Protein AF-A0A4R3KBL8-F1 (afdb_monomer)

Solvent-accessible surface area (backbone atoms only — not comparable to full-atom values): 6371 Å² total; per-residue (Å²): 133,70,69,76,44,81,47,78,44,68,47,99,86,65,54,73,38,58,30,44,32,37,66,40,81,68,87,28,30,37,36,28,33,19,24,37,72,18,63,61,54,80,54,88,92,61,26,51,53,80,49,73,49,77,42,79,76,41,75,60,57,72,47,78,46,76,35,77,45,101,82,67,72,59,51,70,49,79,50,67,70,53,71,50,49,52,52,46,47,53,53,36,52,51,51,38,49,50,44,42,58,71,49,29,60,69,82,76,130

Secondary structure (DSSP, 8-st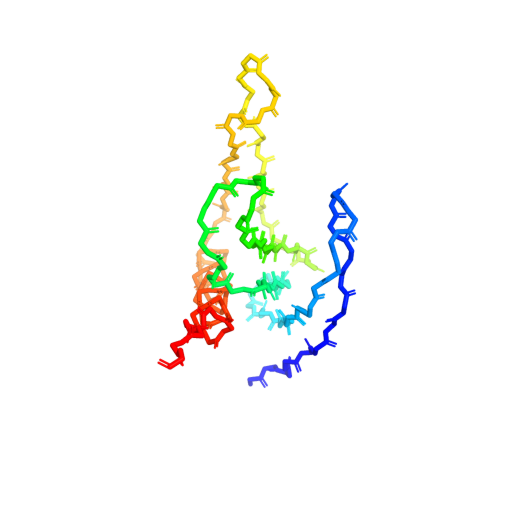ate):
-PPPEEEEEE-TTS-EEEEEEEEEESSSEEEEEEEE----SSSTTTS--EEEEEEEEES--EEEEE---TTS-S-EEEEE-SHHHHHHHHHHHHHHHHHHHHHT-----

Organism: NCBI:txid1796634

pLDDT: mean 93.11, std 10.57, range [43.53, 98.56]

Nearest PDB structures (foldseek):
  5vly-assembly1_C  TM=3.208E-01  e=4.353E+00  Qubevirus durum

Sequence (109 aa):
MHAINENRRTLYDGTSITTYSREIESANVLEAEAGTTGYMGGDTGHGGRTFFRVTDLGGTDIRVNPIQDRYGNGGFEVTLGGDCELETMIMALKFIVQVLEEESKEVYD

Foldseek 3Di:
DFDKDWDWDQDPVRDIWIKIWDWFDDQWIKIKIWTKQAFQDDDPVGGIDIDIDIDTPDDWPKDKAQDQDPVGHPGIDIDTDDPVNVVRVVVSVVVRVVRRVVNRDDPDD

Mean predicted aligned error: 4.33 Å

Structure (mmCIF, N/CA/C/O backbone):
data_AF-A0A4R3KBL8-F1
#
_entry.id   AF-A0A4R3KBL8-F1
#
loop_
_atom_site.group_PDB
_atom_site.id
_atom_site.type_symbol
_atom_site.label_atom_id
_atom_site.label_alt_id
_atom_site.label_comp_id
_atom_site.label_asym_id
_atom_site.label_entity_id
_atom_site.label_seq_id
_atom_site.pdbx_PDB_ins_code
_atom_site.Cartn_x
_atom_site.Cartn_y
_atom_site.Cartn_z
_atom_site.occupancy
_atom_site.B_iso_or_equiv
_atom_site.auth_seq_id
_atom_site.auth_comp_id
_atom_site.auth_asym_id
_atom_site.auth_atom_id
_atom_site.pdbx_PDB_model_num
ATOM 1 N N . MET A 1 1 ? -12.012 3.522 -16.012 1.00 52.69 1 MET A N 1
ATOM 2 C CA . MET A 1 1 ? -11.840 3.605 -14.544 1.00 52.69 1 MET A CA 1
ATOM 3 C C . MET A 1 1 ? -12.355 2.283 -13.994 1.00 52.69 1 MET A C 1
ATOM 5 O O . MET A 1 1 ? -13.537 2.027 -14.175 1.00 52.69 1 MET A O 1
ATOM 9 N N . HIS A 1 2 ? -11.480 1.407 -13.485 1.00 64.81 2 HIS A N 1
ATOM 10 C CA . HIS A 1 2 ? -11.882 0.098 -12.942 1.00 64.81 2 HIS A CA 1
ATOM 11 C C . HIS A 1 2 ? -12.765 0.272 -11.700 1.00 64.81 2 HIS A C 1
ATOM 13 O O . HIS A 1 2 ? -12.676 1.300 -11.022 1.00 64.81 2 HIS A O 1
ATOM 19 N N . ALA A 1 3 ? -13.627 -0.713 -11.443 1.00 84.19 3 ALA A N 1
ATOM 20 C CA . ALA A 1 3 ? -14.506 -0.724 -10.280 1.00 84.19 3 ALA A CA 1
ATOM 21 C C . ALA A 1 3 ? -13.685 -0.777 -8.981 1.00 84.19 3 ALA A C 1
ATOM 23 O O . ALA A 1 3 ? -12.636 -1.418 -8.931 1.00 84.19 3 ALA A O 1
ATOM 24 N N . ILE A 1 4 ? -14.167 -0.087 -7.947 1.00 93.00 4 ILE A N 1
ATOM 25 C CA . ILE A 1 4 ? -13.655 -0.234 -6.583 1.00 93.00 4 ILE A CA 1
ATOM 26 C C . ILE A 1 4 ? -14.443 -1.370 -5.937 1.00 93.00 4 ILE A C 1
ATOM 28 O O . ILE A 1 4 ? -15.674 -1.340 -5.945 1.00 93.00 4 ILE A O 1
ATOM 32 N N . ASN A 1 5 ? -13.736 -2.353 -5.387 1.00 95.56 5 ASN A N 1
ATOM 33 C CA . ASN A 1 5 ? -14.339 -3.470 -4.670 1.00 95.56 5 ASN A CA 1
ATOM 34 C C . ASN A 1 5 ? -14.193 -3.254 -3.165 1.00 95.56 5 ASN A C 1
ATOM 36 O O . ASN A 1 5 ? -13.089 -3.012 -2.681 1.00 95.56 5 ASN A O 1
ATOM 40 N N . GLU A 1 6 ? -15.293 -3.368 -2.427 1.00 96.94 6 GLU A N 1
ATOM 41 C CA . GLU A 1 6 ? -15.270 -3.420 -0.965 1.00 96.94 6 GLU A CA 1
ATOM 42 C C . GLU A 1 6 ? -15.004 -4.861 -0.511 1.00 96.94 6 GLU A C 1
ATOM 44 O O . GLU A 1 6 ? -15.617 -5.810 -1.002 1.00 96.94 6 GLU A O 1
ATOM 49 N N . ASN A 1 7 ? -14.085 -5.026 0.433 1.00 96.88 7 ASN A N 1
ATOM 50 C CA . ASN A 1 7 ? -13.676 -6.306 0.988 1.00 96.88 7 ASN A CA 1
ATOM 51 C C . ASN A 1 7 ? -13.638 -6.233 2.518 1.00 96.88 7 ASN A C 1
ATOM 53 O O . ASN A 1 7 ? -13.705 -5.165 3.129 1.00 96.88 7 ASN A O 1
ATOM 57 N N . ARG A 1 8 ? -13.484 -7.397 3.154 1.00 97.00 8 ARG A N 1
ATOM 58 C CA . ARG A 1 8 ? -13.263 -7.502 4.597 1.00 97.00 8 ARG A CA 1
ATOM 59 C C . ARG A 1 8 ? -12.008 -8.308 4.878 1.00 97.00 8 ARG A C 1
ATOM 61 O O . ARG A 1 8 ? -11.861 -9.422 4.375 1.00 97.00 8 ARG A O 1
ATOM 68 N N . ARG A 1 9 ? -11.126 -7.769 5.718 1.00 96.44 9 ARG A N 1
ATOM 69 C CA . ARG A 1 9 ? -9.890 -8.434 6.144 1.00 96.44 9 ARG A CA 1
ATOM 70 C C . ARG A 1 9 ? -9.837 -8.621 7.647 1.00 96.44 9 ARG A C 1
ATOM 72 O O . ARG A 1 9 ? -10.367 -7.813 8.404 1.00 96.44 9 ARG A O 1
ATOM 79 N N . THR A 1 10 ? -9.151 -9.680 8.060 1.00 97.00 10 THR A N 1
ATOM 80 C CA . THR A 1 10 ? -8.694 -9.883 9.435 1.00 97.00 10 THR A CA 1
ATOM 81 C C . THR A 1 10 ? -7.181 -9.714 9.448 1.00 97.00 10 THR A C 1
ATOM 83 O O . THR A 1 10 ? -6.477 -10.395 8.701 1.00 97.00 10 THR A O 1
ATOM 86 N N . LEU A 1 11 ? -6.690 -8.769 10.246 1.00 95.88 11 LEU A N 1
ATOM 87 C CA . LEU A 1 11 ? -5.268 -8.470 10.385 1.00 95.88 11 LEU A CA 1
ATOM 88 C C . LEU A 1 11 ? -4.568 -9.490 11.288 1.00 95.88 11 LEU A C 1
ATOM 90 O O . LEU A 1 11 ? -5.207 -10.332 11.918 1.00 95.88 11 LEU A O 1
ATOM 94 N N . TYR A 1 12 ? -3.238 -9.401 11.360 1.00 92.69 12 TYR A N 1
ATOM 95 C CA . TYR A 1 12 ? -2.406 -10.347 12.111 1.00 92.69 12 TYR A CA 1
ATOM 96 C C . TYR A 1 12 ? -2.740 -10.411 13.612 1.00 92.69 12 TYR A C 1
ATOM 98 O O . TYR A 1 12 ? -2.480 -11.429 14.246 1.00 92.69 12 TYR A O 1
ATOM 106 N N . ASP A 1 13 ? -3.316 -9.348 14.176 1.00 93.19 13 ASP A N 1
ATOM 107 C CA . ASP A 1 13 ? -3.720 -9.261 15.581 1.00 93.19 13 ASP A CA 1
ATOM 108 C C . ASP A 1 13 ? -5.202 -9.608 15.819 1.00 93.19 13 ASP A C 1
ATOM 110 O O . ASP A 1 13 ? -5.702 -9.474 16.933 1.00 93.19 13 ASP A O 1
ATOM 114 N N . GLY A 1 14 ? -5.911 -10.061 14.779 1.00 95.00 14 GLY A N 1
ATOM 115 C CA . GLY A 1 14 ? -7.327 -10.420 14.834 1.00 95.00 14 GLY A CA 1
ATOM 116 C C . GLY A 1 14 ? -8.296 -9.267 14.561 1.00 95.00 14 GLY A C 1
ATOM 117 O O . GLY A 1 14 ? -9.498 -9.515 14.443 1.00 95.00 14 GLY A O 1
ATOM 118 N N . THR A 1 15 ? -7.817 -8.028 14.403 1.00 94.31 15 THR A N 1
ATOM 119 C CA . THR A 1 15 ? -8.679 -6.881 14.080 1.00 94.31 15 THR A CA 1
ATOM 120 C C . THR A 1 15 ? -9.334 -7.076 12.714 1.00 94.31 15 THR A C 1
ATOM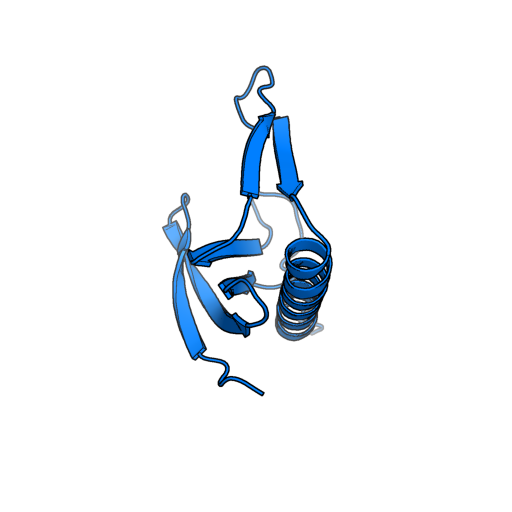 122 O O . THR A 1 15 ? -8.646 -7.336 11.725 1.00 94.31 15 THR A O 1
ATOM 125 N N . SER A 1 16 ? -10.661 -6.936 12.635 1.00 95.75 16 SER A N 1
ATOM 126 C CA . SER A 1 16 ? -11.382 -6.958 11.360 1.00 95.75 16 SER A CA 1
ATOM 127 C C . SER A 1 16 ? -11.590 -5.542 10.838 1.00 95.75 16 SER A C 1
ATOM 129 O O . SER A 1 16 ? -12.102 -4.696 11.565 1.00 95.75 16 SER A O 1
ATOM 131 N N . ILE A 1 17 ? -11.227 -5.308 9.579 1.00 95.94 17 ILE A N 1
ATOM 132 C CA . ILE A 1 17 ? -11.359 -4.012 8.910 1.00 95.94 17 ILE A CA 1
ATOM 133 C C . ILE A 1 17 ? -12.063 -4.168 7.561 1.00 95.94 17 ILE A C 1
ATOM 135 O O . ILE A 1 17 ? -11.939 -5.210 6.905 1.00 95.94 17 ILE A O 1
ATOM 139 N N . THR A 1 18 ? -12.786 -3.128 7.152 1.00 97.44 18 THR A N 1
ATOM 140 C CA . THR A 1 18 ? -13.222 -2.960 5.762 1.00 97.44 18 THR A CA 1
ATOM 141 C C . THR A 1 18 ? -12.041 -2.444 4.946 1.00 97.44 18 THR A C 1
ATOM 143 O O . THR A 1 18 ? -11.266 -1.610 5.418 1.00 97.44 18 THR A O 1
ATOM 146 N N . THR A 1 19 ? -11.869 -2.975 3.741 1.00 98.12 19 THR A N 1
ATOM 147 C CA . THR A 1 19 ? -10.831 -2.549 2.801 1.00 98.12 19 THR A CA 1
ATOM 148 C C . THR A 1 19 ? -11.441 -2.300 1.432 1.00 98.12 19 THR A C 1
ATOM 150 O O . THR A 1 19 ? -12.464 -2.879 1.076 1.00 98.12 19 THR A O 1
ATOM 153 N N . TYR A 1 20 ? -10.787 -1.466 0.638 1.00 98.31 20 TYR A N 1
ATOM 154 C CA . TYR A 1 20 ? -11.176 -1.171 -0.730 1.00 98.31 20 TYR A CA 1
ATOM 155 C C . TYR A 1 20 ? -10.029 -1.548 -1.651 1.00 98.31 20 TYR A C 1
ATOM 157 O O . TYR A 1 20 ? -8.883 -1.173 -1.391 1.00 98.31 20 TYR A O 1
ATOM 165 N N . SER A 1 21 ? -10.328 -2.299 -2.708 1.00 98.12 21 SER A N 1
ATOM 166 C CA . SER A 1 21 ? -9.350 -2.687 -3.718 1.00 98.12 21 SER A CA 1
ATOM 167 C C . SER A 1 21 ? -9.693 -2.151 -5.097 1.00 98.12 21 SER A C 1
ATOM 169 O O . SER A 1 21 ? -10.855 -1.892 -5.424 1.00 98.12 21 SER A O 1
ATOM 171 N N . ARG A 1 22 ? -8.652 -1.971 -5.908 1.00 97.00 22 ARG A N 1
ATOM 172 C CA . ARG A 1 22 ? -8.761 -1.536 -7.291 1.00 97.00 22 ARG A CA 1
ATOM 173 C C . ARG A 1 22 ? -7.617 -2.093 -8.130 1.00 97.00 22 ARG A C 1
ATOM 175 O O . ARG A 1 22 ? -6.453 -2.003 -7.743 1.00 97.00 22 ARG A O 1
ATOM 182 N N . GLU A 1 23 ? -7.973 -2.588 -9.309 1.00 97.81 23 GLU A N 1
ATOM 183 C CA . GLU A 1 23 ? -7.027 -2.973 -10.355 1.00 97.81 23 GLU A CA 1
ATOM 184 C C . GLU A 1 23 ? -6.567 -1.754 -11.168 1.00 97.81 23 GLU A C 1
ATOM 186 O O . GLU A 1 23 ? -7.326 -0.809 -11.436 1.00 97.81 23 GLU A O 1
ATOM 191 N N . ILE A 1 24 ? -5.287 -1.769 -11.526 1.00 97.38 24 ILE A N 1
ATOM 192 C CA . ILE A 1 24 ? -4.567 -0.705 -12.214 1.00 97.38 24 ILE A CA 1
ATOM 193 C C . ILE A 1 24 ? -3.779 -1.355 -13.342 1.00 97.38 24 ILE A C 1
ATOM 195 O O . ILE A 1 24 ? -2.903 -2.180 -13.097 1.00 97.38 24 ILE A O 1
ATOM 199 N N . GLU A 1 25 ? -4.093 -0.958 -14.570 1.00 95.75 25 GLU A N 1
ATOM 200 C CA . GLU A 1 25 ? -3.572 -1.578 -15.784 1.00 95.75 25 GLU A CA 1
ATOM 201 C C . GLU A 1 25 ? -2.775 -0.572 -16.623 1.00 95.75 25 GLU A C 1
ATOM 203 O O . GLU A 1 25 ? -3.205 0.563 -16.844 1.00 95.75 25 GLU A O 1
ATOM 208 N N . SER A 1 26 ? -1.622 -1.021 -17.112 1.00 94.69 26 SER A N 1
ATOM 209 C CA . SER A 1 26 ? -0.828 -0.428 -18.192 1.00 94.69 26 SER A CA 1
ATOM 210 C C . SER A 1 26 ? -0.193 -1.588 -18.980 1.00 94.69 26 SER A C 1
ATOM 212 O O . SER A 1 26 ? -0.874 -2.568 -19.282 1.00 94.69 26 SER A O 1
ATOM 214 N N . ALA A 1 27 ? 1.104 -1.538 -19.297 1.00 96.19 27 ALA A N 1
ATOM 215 C CA . ALA A 1 27 ? 1.835 -2.716 -19.777 1.00 96.19 27 ALA A CA 1
ATOM 216 C C . ALA A 1 27 ? 2.016 -3.806 -18.691 1.00 96.19 27 ALA A C 1
ATOM 218 O O . ALA A 1 27 ? 2.310 -4.953 -19.025 1.00 96.19 27 ALA A O 1
ATOM 219 N N . ASN A 1 28 ? 1.790 -3.457 -17.421 1.00 97.62 28 ASN A N 1
ATOM 220 C CA . ASN A 1 28 ? 1.712 -4.346 -16.263 1.00 97.62 28 ASN A CA 1
ATOM 221 C C . ASN A 1 28 ? 0.366 -4.164 -15.528 1.00 97.62 28 ASN A C 1
ATOM 223 O O . ASN A 1 28 ? -0.337 -3.174 -15.754 1.00 97.62 28 ASN A O 1
ATOM 227 N N . VAL A 1 29 ? 0.006 -5.098 -14.642 1.00 97.75 29 VAL A N 1
ATOM 228 C CA . VAL A 1 29 ? -1.248 -5.053 -13.871 1.00 97.75 29 VAL A CA 1
ATOM 229 C C . VAL A 1 29 ? -0.975 -5.182 -12.375 1.00 97.75 29 VAL A C 1
ATOM 231 O O . VAL A 1 29 ? -0.388 -6.163 -11.920 1.00 97.75 29 VAL A O 1
ATOM 234 N N . LEU A 1 30 ? -1.455 -4.209 -11.598 1.00 97.81 30 LEU A N 1
ATOM 235 C CA . LEU A 1 30 ? -1.399 -4.204 -10.137 1.00 97.81 30 LEU A CA 1
ATOM 236 C C . LEU A 1 30 ? -2.804 -4.189 -9.533 1.00 97.81 30 LEU A C 1
ATOM 238 O O . LEU A 1 30 ? -3.685 -3.483 -10.015 1.00 97.81 30 LEU A O 1
ATOM 242 N N . GLU A 1 31 ? -2.986 -4.871 -8.408 1.00 98.06 31 GLU A N 1
ATOM 243 C CA . GLU A 1 31 ? -4.093 -4.618 -7.486 1.00 98.06 31 GLU A CA 1
ATOM 244 C C . GLU A 1 31 ? -3.572 -3.853 -6.272 1.00 98.06 31 GLU A C 1
ATOM 246 O O . GLU A 1 31 ? -2.668 -4.322 -5.576 1.00 98.06 31 GLU A O 1
ATOM 251 N N . ALA A 1 32 ? -4.156 -2.689 -6.001 1.00 98.38 32 ALA A N 1
ATOM 252 C CA . ALA A 1 32 ? -3.955 -1.964 -4.756 1.00 98.38 32 ALA A CA 1
ATOM 253 C C . ALA A 1 32 ? -5.167 -2.187 -3.849 1.00 98.38 32 ALA A C 1
ATOM 255 O O . ALA A 1 32 ? -6.300 -2.023 -4.287 1.00 98.38 32 ALA A O 1
ATOM 256 N N . GLU A 1 33 ? -4.938 -2.537 -2.588 1.00 98.56 33 GLU A N 1
ATOM 257 C CA . GLU A 1 33 ? -5.968 -2.682 -1.560 1.00 98.56 33 GLU A CA 1
ATOM 258 C C . GLU A 1 33 ? -5.546 -1.897 -0.322 1.00 98.56 33 GLU A C 1
ATOM 260 O O . GLU A 1 33 ? -4.394 -1.996 0.091 1.00 98.56 33 GLU A O 1
ATOM 265 N N . ALA A 1 34 ? -6.450 -1.136 0.287 1.00 98.56 34 ALA A N 1
ATOM 266 C CA . ALA A 1 34 ? -6.175 -0.399 1.516 1.00 98.56 34 ALA A CA 1
ATOM 267 C C . ALA A 1 34 ? -7.399 -0.337 2.424 1.00 98.56 34 ALA A C 1
ATOM 269 O O . ALA A 1 34 ? -8.527 -0.514 1.977 1.00 98.56 34 ALA A O 1
ATOM 270 N N . GLY A 1 35 ? -7.178 -0.092 3.707 1.00 97.75 35 GLY A N 1
ATOM 271 C CA . GLY A 1 35 ? -8.240 0.164 4.669 1.00 97.75 35 GLY A CA 1
ATOM 272 C C . GLY A 1 35 ? -7.675 0.518 6.033 1.00 97.75 35 GLY A C 1
ATOM 273 O O . GLY A 1 35 ? -6.527 0.201 6.357 1.00 97.75 35 GLY A O 1
ATOM 274 N N . THR A 1 36 ? -8.481 1.195 6.837 1.00 96.69 36 THR A N 1
ATOM 275 C CA . THR A 1 36 ? -8.108 1.581 8.193 1.00 96.69 36 THR A CA 1
ATOM 276 C C . THR A 1 36 ? -9.319 1.544 9.112 1.00 96.69 36 THR A C 1
ATOM 278 O O . THR A 1 36 ? -10.454 1.639 8.658 1.00 96.69 36 THR A O 1
ATOM 281 N N . THR A 1 37 ? -9.088 1.399 10.413 1.00 94.25 37 THR A N 1
ATOM 282 C CA . THR A 1 37 ? -10.120 1.671 11.426 1.00 94.25 37 THR A CA 1
ATOM 283 C C . THR A 1 37 ? -10.263 3.169 11.726 1.00 94.25 37 THR A C 1
ATOM 285 O O . THR A 1 37 ? -11.076 3.545 12.562 1.00 94.25 37 THR A O 1
ATOM 288 N N . GLY A 1 38 ? -9.431 4.008 11.105 1.00 93.44 38 GLY A N 1
ATOM 289 C CA . GLY A 1 38 ? -9.330 5.440 11.349 1.00 93.44 38 GLY A CA 1
ATOM 290 C C . GLY A 1 38 ? -8.567 5.806 12.622 1.00 93.44 38 GLY A C 1
ATOM 291 O O . GLY A 1 38 ? -8.001 4.946 13.310 1.00 93.44 38 GLY A O 1
ATOM 292 N N . TYR A 1 39 ? -8.498 7.107 12.916 1.00 91.81 39 TYR A N 1
ATOM 293 C CA . TYR A 1 39 ? -7.815 7.604 14.109 1.00 91.81 39 TYR A CA 1
ATOM 294 C C . TYR A 1 39 ? -8.631 7.292 15.370 1.00 91.81 39 TYR A C 1
ATOM 296 O O . TYR A 1 39 ? -9.726 7.807 15.561 1.00 91.81 39 TYR A O 1
ATOM 304 N N . MET A 1 4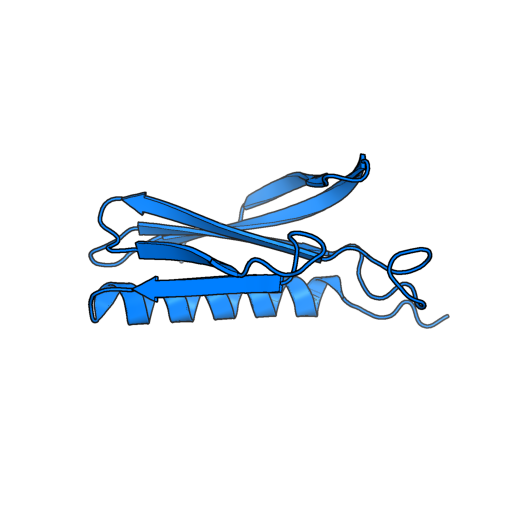0 ? -8.065 6.463 16.252 1.00 89.25 40 MET A N 1
ATOM 305 C CA . MET A 1 40 ? -8.674 6.062 17.535 1.00 89.25 40 MET A CA 1
ATOM 306 C C . MET A 1 40 ? -7.912 6.594 18.764 1.00 89.25 40 MET A C 1
ATOM 308 O O . MET A 1 40 ? -8.308 6.341 19.897 1.00 89.25 40 MET A O 1
ATOM 312 N N . GLY A 1 41 ? -6.829 7.352 18.545 1.00 86.56 41 GLY A N 1
ATOM 313 C CA . GLY A 1 41 ? -5.935 7.851 19.596 1.00 86.56 41 GLY A CA 1
ATOM 314 C C . GLY A 1 41 ? -4.993 6.781 20.169 1.00 86.56 41 GLY A C 1
ATOM 315 O O . GLY A 1 41 ? -5.270 5.592 20.124 1.00 86.56 41 GLY A O 1
ATOM 316 N N . GLY A 1 42 ? -3.853 7.198 20.724 1.00 87.69 42 GLY A N 1
ATOM 317 C CA . GLY A 1 42 ? -2.881 6.279 21.334 1.00 87.69 42 GLY A CA 1
ATOM 318 C C . GLY A 1 42 ? -1.956 5.551 20.345 1.00 87.69 42 GLY A C 1
ATOM 319 O O . GLY A 1 42 ? -1.903 5.866 19.158 1.00 87.69 42 GLY A O 1
ATOM 320 N N . ASP A 1 43 ? -1.172 4.609 20.875 1.00 88.81 43 ASP A N 1
ATOM 321 C CA . ASP A 1 43 ? -0.205 3.777 20.144 1.00 88.81 43 ASP A CA 1
ATOM 322 C C . ASP A 1 43 ? -0.805 2.412 19.756 1.00 88.81 43 ASP A C 1
ATOM 324 O O . ASP A 1 43 ? -2.004 2.200 19.878 1.00 88.81 43 ASP A O 1
ATOM 328 N N . THR A 1 44 ? 0.004 1.443 19.318 1.00 84.56 44 THR A N 1
ATOM 329 C CA . THR A 1 44 ? -0.460 0.100 18.913 1.00 84.56 44 THR A CA 1
ATOM 330 C C . THR A 1 44 ? -1.386 -0.593 19.930 1.00 84.56 44 THR A C 1
ATOM 332 O O . THR A 1 44 ? -2.225 -1.401 19.523 1.00 84.56 44 THR A O 1
ATOM 335 N N . GLY A 1 45 ? -1.274 -0.289 21.231 1.00 85.88 45 GLY A N 1
ATOM 336 C CA . GLY A 1 45 ? -2.114 -0.891 22.271 1.00 85.88 45 GLY A CA 1
ATOM 337 C C . GLY A 1 45 ? -3.549 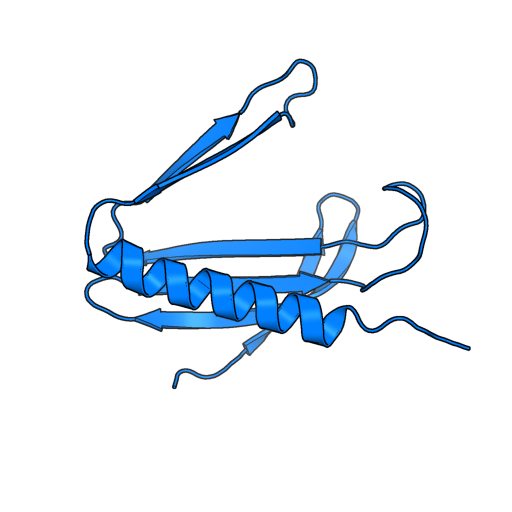-0.355 22.329 1.00 85.88 45 GLY A C 1
ATOM 338 O O . GLY A 1 45 ? -4.434 -1.074 22.784 1.00 85.88 45 GLY A O 1
ATOM 339 N N . HIS A 1 46 ? -3.784 0.876 21.866 1.00 86.25 46 HIS A N 1
ATOM 340 C CA . HIS A 1 46 ? -5.075 1.573 22.010 1.00 86.25 46 HIS A CA 1
ATOM 341 C C . HIS A 1 46 ? -5.569 2.252 20.722 1.00 86.25 46 HIS A C 1
ATOM 343 O O . HIS A 1 46 ? -6.729 2.640 20.641 1.00 86.25 46 HIS A O 1
ATOM 349 N N . GLY A 1 47 ? -4.692 2.392 19.732 1.00 91.19 47 GLY A N 1
ATOM 350 C CA . GLY A 1 47 ? -4.934 3.090 18.483 1.00 91.19 47 GLY A CA 1
ATOM 351 C C . GLY A 1 47 ? -5.416 2.194 17.360 1.00 91.19 47 GLY A C 1
ATOM 352 O O . GLY A 1 47 ? -5.573 0.979 17.499 1.00 91.19 47 GLY A O 1
ATOM 353 N N . GLY A 1 48 ? -5.647 2.837 16.219 1.00 92.44 48 GLY A N 1
ATOM 354 C CA . GLY A 1 48 ? -6.241 2.205 15.054 1.00 92.44 48 GLY A CA 1
ATOM 355 C C . GLY A 1 48 ? -5.328 1.200 14.357 1.00 92.44 48 GLY A C 1
ATOM 356 O O . GLY A 1 48 ? -4.189 0.931 14.761 1.00 92.44 48 GLY A O 1
ATOM 357 N N . ARG A 1 49 ? -5.844 0.639 13.268 1.00 95.56 49 ARG A N 1
ATOM 358 C CA . ARG A 1 49 ? -5.101 -0.228 12.360 1.00 95.56 49 ARG A CA 1
ATOM 359 C C . ARG A 1 49 ? -5.164 0.306 10.956 1.00 95.56 49 ARG A C 1
ATOM 361 O O . ARG A 1 49 ? -6.239 0.634 10.481 1.00 95.56 49 ARG A O 1
ATOM 368 N N . THR A 1 50 ? -4.014 0.295 10.299 1.00 95.88 50 THR A N 1
ATOM 369 C CA . THR A 1 50 ? -3.861 0.648 8.894 1.00 95.88 50 THR A CA 1
ATOM 370 C C . THR A 1 50 ? -3.366 -0.572 8.145 1.00 95.88 50 THR A C 1
ATOM 372 O O . THR A 1 50 ? -2.430 -1.246 8.575 1.00 95.88 50 THR A O 1
ATOM 375 N N . PHE A 1 51 ? -3.988 -0.842 7.010 1.00 97.62 51 PHE A N 1
ATOM 376 C CA . PHE A 1 51 ? -3.610 -1.898 6.096 1.00 97.62 51 PHE A CA 1
ATOM 377 C C . PHE A 1 51 ? -3.519 -1.328 4.692 1.00 97.62 51 PHE A C 1
ATOM 379 O O . PHE A 1 51 ? -4.390 -0.578 4.255 1.00 97.62 51 PHE A O 1
ATOM 386 N N . PHE A 1 52 ? -2.493 -1.745 3.967 1.00 98.25 52 PHE A N 1
ATOM 387 C CA . PHE A 1 52 ? -2.500 -1.674 2.522 1.00 98.25 52 PHE A CA 1
ATOM 388 C C . PHE A 1 52 ? -1.683 -2.822 1.939 1.00 98.25 52 PHE A C 1
ATOM 390 O O . PHE A 1 52 ? -0.829 -3.412 2.605 1.00 98.25 52 PHE A O 1
ATOM 397 N N . ARG A 1 53 ? -1.958 -3.138 0.682 1.00 98.00 53 ARG A N 1
ATOM 398 C CA . ARG A 1 53 ? -1.291 -4.170 -0.097 1.00 98.00 53 ARG A CA 1
ATOM 399 C C . ARG A 1 53 ? -1.241 -3.724 -1.549 1.00 98.00 53 ARG A C 1
ATOM 401 O O . ARG A 1 53 ? -2.223 -3.210 -2.071 1.00 98.00 53 ARG A O 1
ATOM 408 N N . VAL A 1 54 ? -0.114 -3.986 -2.198 1.00 98.06 54 VAL A N 1
ATOM 409 C CA . VAL A 1 54 ? 0.007 -3.956 -3.657 1.00 98.06 54 VAL A CA 1
ATOM 410 C C . VAL A 1 54 ? 0.344 -5.368 -4.113 1.00 98.06 54 VAL A C 1
ATOM 412 O O . VAL A 1 54 ? 1.171 -6.037 -3.496 1.00 98.06 54 VAL A O 1
ATOM 415 N N . THR A 1 55 ? -0.342 -5.872 -5.129 1.00 97.81 55 THR A N 1
ATOM 416 C CA . THR A 1 55 ? -0.155 -7.229 -5.653 1.00 97.81 55 THR A CA 1
ATOM 417 C C . THR A 1 55 ? 0.038 -7.177 -7.152 1.00 97.81 55 THR A C 1
ATOM 419 O O . THR A 1 55 ? -0.751 -6.547 -7.846 1.00 97.81 55 THR A O 1
ATOM 422 N N . ASP A 1 56 ? 1.088 -7.838 -7.634 1.00 97.69 56 ASP A N 1
ATOM 423 C CA . ASP A 1 56 ? 1.284 -8.063 -9.062 1.00 97.69 56 ASP A CA 1
ATOM 424 C C . ASP A 1 56 ? 0.258 -9.083 -9.558 1.00 97.69 56 ASP A C 1
ATOM 426 O O . ASP A 1 56 ? 0.223 -10.221 -9.085 1.00 97.69 56 ASP A O 1
ATOM 430 N N . LEU A 1 57 ? -0.592 -8.653 -10.486 1.00 97.56 57 LEU A N 1
ATOM 431 C CA . LEU A 1 57 ? -1.523 -9.524 -11.200 1.00 97.56 57 LEU A CA 1
ATOM 432 C C . LEU A 1 57 ? -0.958 -9.962 -12.557 1.00 97.56 57 LEU A C 1
ATOM 434 O O . LEU A 1 57 ? -1.509 -10.866 -13.187 1.00 97.56 57 LEU A O 1
ATOM 438 N N . GLY A 1 58 ? 0.152 -9.364 -12.999 1.00 96.56 58 GLY A N 1
ATOM 439 C CA . GLY A 1 58 ? 0.884 -9.802 -14.173 1.00 96.56 58 GLY A CA 1
ATOM 440 C C . GLY A 1 58 ? 1.806 -8.734 -14.750 1.00 96.56 58 GLY A C 1
ATOM 441 O O . GLY A 1 58 ? 1.438 -7.569 -14.897 1.00 96.56 58 GLY A O 1
ATOM 442 N N . GLY A 1 59 ? 2.987 -9.177 -15.182 1.00 95.69 59 GLY A N 1
ATOM 443 C CA . GLY A 1 59 ? 3.883 -8.385 -16.024 1.00 95.69 59 GLY A CA 1
ATOM 444 C C . GLY A 1 59 ? 4.645 -7.274 -15.305 1.00 95.69 59 GLY A C 1
ATOM 445 O O . GLY A 1 59 ? 5.219 -6.442 -15.992 1.00 95.69 59 GLY A O 1
ATOM 446 N N . THR A 1 60 ? 4.675 -7.252 -13.970 1.00 97.56 60 THR A N 1
ATOM 447 C CA . THR A 1 60 ? 5.390 -6.224 -13.197 1.00 97.56 60 THR A CA 1
ATOM 448 C C . THR A 1 60 ? 6.798 -6.706 -12.811 1.00 97.56 60 THR A C 1
ATOM 450 O O . THR A 1 60 ? 6.930 -7.703 -12.098 1.00 97.56 60 THR A O 1
ATOM 453 N N . ASP A 1 61 ? 7.870 -5.988 -13.181 1.00 98.00 61 ASP A N 1
ATOM 454 C CA . ASP A 1 61 ? 9.186 -6.186 -12.529 1.00 98.00 61 ASP A CA 1
ATOM 455 C C . ASP A 1 61 ? 9.172 -5.522 -11.148 1.00 98.00 61 ASP A C 1
ATOM 457 O O . ASP A 1 61 ? 9.452 -4.330 -11.017 1.00 98.00 61 ASP A O 1
ATOM 461 N N . ILE A 1 62 ? 8.819 -6.291 -10.116 1.00 97.75 62 ILE A N 1
ATOM 462 C CA . ILE A 1 62 ? 8.753 -5.838 -8.724 1.00 97.75 62 ILE A CA 1
ATOM 463 C C . ILE A 1 62 ? 9.654 -6.682 -7.819 1.00 97.75 62 ILE A C 1
ATOM 465 O O . ILE A 1 62 ? 9.624 -7.913 -7.828 1.00 97.75 62 ILE A O 1
ATOM 469 N N . ARG A 1 63 ? 10.439 -6.010 -6.974 1.00 98.00 63 ARG A N 1
ATOM 470 C CA . ARG A 1 63 ? 11.209 -6.628 -5.884 1.00 98.00 63 ARG A CA 1
ATOM 471 C C . ARG A 1 63 ? 10.817 -5.976 -4.568 1.00 98.00 63 ARG A C 1
ATOM 473 O O . ARG A 1 63 ? 10.925 -4.759 -4.441 1.00 98.00 63 ARG A O 1
ATOM 480 N N . VAL A 1 64 ? 10.387 -6.781 -3.599 1.00 97.06 64 VAL A N 1
ATOM 481 C CA . VAL A 1 64 ? 10.042 -6.327 -2.245 1.00 97.06 64 VAL A CA 1
ATOM 482 C C . VAL A 1 64 ? 10.993 -6.992 -1.261 1.00 97.06 64 VAL A C 1
ATOM 484 O O . VAL A 1 64 ? 10.958 -8.214 -1.117 1.00 97.06 64 VAL A O 1
ATOM 487 N N . ASN A 1 65 ? 11.828 -6.207 -0.580 1.00 96.31 65 ASN A N 1
ATOM 488 C CA . ASN A 1 65 ? 12.750 -6.733 0.425 1.00 96.31 65 ASN A CA 1
ATOM 489 C C . ASN A 1 65 ? 12.337 -6.242 1.819 1.00 96.31 65 ASN A C 1
ATOM 491 O O . ASN A 1 65 ? 12.187 -5.036 2.022 1.00 96.31 65 ASN A O 1
ATOM 495 N N . PRO A 1 66 ? 12.157 -7.137 2.805 1.00 95.75 66 PRO A N 1
ATOM 496 C CA . PRO A 1 66 ? 11.966 -6.723 4.187 1.00 95.75 66 PRO A CA 1
ATOM 497 C C . PRO A 1 66 ? 13.284 -6.195 4.764 1.00 95.75 66 PRO A C 1
ATOM 499 O O . PRO A 1 66 ? 14.345 -6.794 4.581 1.00 95.75 66 PRO A O 1
ATOM 502 N N . ILE A 1 67 ? 13.208 -5.106 5.522 1.00 96.81 67 ILE A N 1
ATOM 503 C CA . ILE A 1 67 ? 14.336 -4.571 6.281 1.00 96.81 67 ILE A CA 1
ATOM 504 C C . ILE A 1 67 ? 14.328 -5.253 7.648 1.00 96.81 67 ILE A C 1
ATOM 506 O O . ILE A 1 67 ? 13.415 -5.071 8.453 1.00 96.81 67 ILE A O 1
ATOM 510 N N . GLN A 1 68 ? 15.349 -6.066 7.905 1.00 94.75 68 GLN A N 1
ATOM 511 C CA . GLN A 1 68 ? 15.493 -6.789 9.166 1.00 94.75 68 GLN A CA 1
ATOM 512 C C . GLN A 1 68 ? 16.150 -5.888 10.217 1.00 94.75 68 GLN A C 1
ATOM 514 O O . GLN A 1 68 ? 17.261 -5.397 10.018 1.00 94.75 68 GLN A O 1
ATOM 519 N N . ASP A 1 69 ? 15.482 -5.703 11.352 1.00 93.44 69 ASP A N 1
ATOM 520 C CA . ASP A 1 69 ? 16.061 -5.130 12.567 1.00 93.44 69 ASP A CA 1
ATOM 521 C C . ASP A 1 69 ? 16.097 -6.188 13.685 1.00 93.44 69 ASP A C 1
ATOM 523 O O . ASP A 1 69 ? 15.779 -7.358 13.469 1.00 93.44 69 ASP A O 1
ATOM 527 N N . ARG A 1 70 ? 16.466 -5.798 14.912 1.00 94.94 70 ARG A N 1
ATOM 528 C CA . ARG A 1 70 ? 16.507 -6.735 16.053 1.00 94.94 70 ARG A CA 1
ATOM 529 C C . ARG A 1 70 ? 15.144 -7.349 16.420 1.00 94.94 70 ARG A C 1
ATOM 531 O O . ARG A 1 70 ? 15.115 -8.279 17.220 1.00 94.94 70 ARG A O 1
ATOM 538 N N . TYR A 1 71 ? 14.044 -6.814 15.892 1.00 90.75 71 TYR A N 1
ATOM 539 C CA . TYR A 1 71 ? 12.674 -7.251 16.152 1.00 90.75 71 TYR A CA 1
ATOM 540 C C . TYR A 1 71 ? 11.995 -7.862 14.917 1.00 90.75 71 TYR A C 1
ATOM 542 O O . TYR A 1 71 ? 10.840 -8.268 15.011 1.00 90.75 71 TYR A O 1
ATOM 550 N N . GLY A 1 72 ? 12.696 -7.938 13.780 1.00 87.94 72 GLY A N 1
ATOM 551 C CA . GLY A 1 72 ? 12.168 -8.444 12.512 1.00 87.94 72 GLY A CA 1
ATOM 552 C C . GLY A 1 72 ? 11.172 -7.513 11.811 1.00 87.94 72 GLY A C 1
ATOM 553 O O . GLY A 1 72 ? 10.535 -7.942 10.855 1.00 87.94 72 GLY A O 1
ATOM 554 N N . ASN A 1 73 ? 11.041 -6.256 12.256 1.00 89.38 73 ASN A N 1
ATOM 555 C CA . ASN A 1 73 ? 10.019 -5.304 11.794 1.00 89.38 73 ASN A CA 1
ATOM 556 C C . ASN A 1 73 ? 10.635 -3.954 11.376 1.00 89.38 73 ASN A C 1
ATOM 558 O O . ASN A 1 73 ? 10.021 -2.903 11.549 1.00 89.38 73 ASN A O 1
ATOM 562 N N . GLY A 1 74 ? 11.857 -3.972 10.835 1.00 94.62 74 GLY A N 1
ATOM 563 C CA . GLY A 1 74 ? 12.620 -2.770 10.479 1.00 94.62 74 GLY A CA 1
ATOM 564 C C . GLY A 1 74 ? 12.091 -1.997 9.266 1.00 94.62 74 GLY A C 1
ATOM 565 O O . GLY A 1 74 ? 12.574 -0.901 8.989 1.00 94.62 74 GLY A O 1
ATOM 566 N N . GLY A 1 75 ? 11.113 -2.547 8.544 1.00 95.88 75 GLY A N 1
ATOM 567 C CA . GLY A 1 75 ? 10.463 -1.919 7.394 1.00 95.88 75 GLY A CA 1
ATOM 568 C C . GLY A 1 75 ? 10.504 -2.792 6.144 1.00 95.88 75 GLY A C 1
ATOM 569 O O . GLY A 1 75 ? 10.697 -4.006 6.216 1.00 95.88 75 GLY A O 1
ATOM 570 N N . PHE A 1 76 ? 10.312 -2.168 4.987 1.00 97.06 76 PHE A N 1
ATOM 571 C CA . PHE A 1 76 ? 10.391 -2.815 3.681 1.00 97.06 76 PHE A CA 1
ATOM 572 C C . PHE A 1 76 ? 10.833 -1.801 2.621 1.00 97.06 76 PHE A C 1
ATOM 574 O O . PHE A 1 76 ? 10.578 -0.604 2.745 1.00 97.06 76 PHE A O 1
ATOM 581 N N . GLU A 1 77 ? 11.473 -2.292 1.569 1.00 97.25 77 GLU A N 1
ATOM 582 C CA . GLU A 1 77 ? 11.809 -1.534 0.365 1.00 97.25 77 GLU A CA 1
ATOM 583 C C . GLU A 1 77 ? 11.147 -2.177 -0.856 1.00 97.25 77 GLU A C 1
ATOM 585 O O . GLU A 1 77 ? 10.986 -3.398 -0.921 1.00 97.25 77 GLU A O 1
ATOM 590 N N . VAL A 1 78 ? 10.760 -1.346 -1.824 1.00 97.75 78 VAL A N 1
ATOM 591 C CA . VAL A 1 78 ? 10.169 -1.784 -3.091 1.00 97.75 78 VAL A CA 1
ATOM 592 C C . VAL A 1 78 ? 10.976 -1.181 -4.232 1.00 97.75 78 VAL A C 1
ATOM 594 O O . VAL A 1 78 ? 11.163 0.031 -4.285 1.00 97.75 78 VAL A O 1
ATOM 597 N N . THR A 1 79 ? 11.452 -2.027 -5.141 1.00 98.31 79 THR A N 1
ATOM 598 C CA . THR A 1 79 ? 12.123 -1.617 -6.381 1.00 98.31 79 THR A CA 1
ATOM 599 C C . THR A 1 79 ? 11.305 -2.085 -7.575 1.00 98.31 79 THR A C 1
ATOM 601 O O . THR A 1 79 ? 10.861 -3.233 -7.602 1.00 98.31 79 THR A O 1
ATOM 604 N N . LEU A 1 80 ? 11.129 -1.198 -8.552 1.00 98.19 80 LEU A N 1
ATOM 605 C CA . LEU A 1 80 ? 10.337 -1.416 -9.760 1.00 98.19 80 LEU A CA 1
ATOM 606 C C . LEU A 1 80 ? 11.176 -1.131 -11.008 1.00 98.19 80 LEU A C 1
ATOM 608 O O . LEU A 1 80 ? 12.015 -0.227 -10.983 1.00 98.19 80 LEU A O 1
ATOM 612 N N . GLY A 1 81 ? 10.961 -1.898 -12.076 1.00 97.62 81 GLY A N 1
ATOM 613 C CA . GLY A 1 81 ? 11.793 -1.862 -13.279 1.00 97.62 81 GLY A CA 1
ATOM 614 C C . GLY A 1 81 ? 11.073 -1.418 -14.550 1.00 97.62 81 GLY A C 1
ATOM 615 O O . GLY A 1 81 ? 10.820 -2.256 -15.405 1.00 97.62 81 GLY A O 1
ATOM 616 N N . GLY A 1 82 ? 10.846 -0.113 -14.726 1.00 97.62 82 GLY A N 1
ATOM 617 C CA . GLY A 1 82 ? 10.322 0.437 -15.981 1.00 97.62 82 GLY A CA 1
ATOM 618 C C . GLY A 1 82 ? 9.407 1.646 -15.801 1.00 97.62 82 GLY A C 1
ATOM 619 O O . GLY A 1 82 ? 9.052 2.031 -14.684 1.00 97.62 82 GLY A O 1
ATOM 620 N N . ASP A 1 83 ? 9.038 2.265 -16.924 1.00 98.19 83 ASP A N 1
ATOM 621 C CA . ASP A 1 83 ? 8.154 3.436 -16.938 1.00 98.19 83 ASP A CA 1
ATOM 622 C C . ASP A 1 83 ? 6.700 3.052 -16.612 1.00 98.19 83 ASP A C 1
ATOM 624 O O . ASP A 1 83 ? 6.008 3.800 -15.918 1.00 98.19 83 ASP A O 1
ATOM 628 N N . CYS A 1 84 ? 6.237 1.874 -17.057 1.00 97.56 84 CYS A N 1
ATOM 629 C CA . CYS A 1 84 ? 4.891 1.387 -16.743 1.00 97.56 84 CYS A CA 1
ATOM 630 C C . CYS A 1 84 ? 4.737 1.032 -15.262 1.00 97.56 84 CYS A C 1
ATOM 632 O O . CYS A 1 84 ? 3.717 1.366 -14.659 1.00 97.56 84 CYS A O 1
ATOM 634 N N . GLU A 1 85 ? 5.751 0.436 -14.636 1.00 98.38 85 GLU A N 1
ATOM 635 C CA . GLU A 1 85 ? 5.739 0.166 -13.201 1.00 98.38 85 GLU A CA 1
ATOM 636 C C . GLU A 1 85 ? 5.740 1.460 -12.385 1.00 98.38 85 GLU A C 1
ATOM 638 O O . GLU A 1 85 ? 5.043 1.550 -11.374 1.00 98.38 85 GLU A O 1
ATOM 643 N N . LEU A 1 86 ? 6.487 2.482 -12.824 1.00 98.50 86 LEU A N 1
ATOM 644 C CA . LEU A 1 86 ? 6.448 3.805 -12.202 1.00 98.50 86 LEU A CA 1
ATOM 645 C C . LEU A 1 86 ? 5.040 4.409 -12.287 1.00 98.50 86 LEU A C 1
ATOM 647 O O . LEU A 1 86 ? 4.502 4.864 -11.276 1.00 98.50 86 LEU A O 1
ATOM 651 N N . GLU A 1 87 ? 4.429 4.400 -13.473 1.00 98.19 87 GLU A N 1
ATOM 652 C CA . GLU A 1 87 ? 3.079 4.922 -13.694 1.00 98.19 87 GLU A CA 1
ATOM 653 C C . GLU A 1 87 ? 2.033 4.187 -12.840 1.00 98.19 87 GLU A C 1
ATOM 655 O O . GLU A 1 87 ? 1.291 4.819 -12.078 1.00 98.19 87 GLU A O 1
ATOM 660 N N . THR A 1 88 ? 1.986 2.857 -12.933 1.00 98.12 88 THR A N 1
ATOM 661 C CA . THR A 1 88 ? 0.999 2.036 -12.218 1.00 98.12 88 THR A CA 1
ATOM 662 C C . THR A 1 88 ? 1.190 2.112 -10.706 1.00 98.12 88 THR A C 1
ATOM 664 O O . THR A 1 88 ? 0.204 2.238 -9.976 1.00 98.12 88 THR A O 1
ATOM 667 N N . MET A 1 89 ? 2.432 2.151 -10.210 1.00 98.38 89 MET A N 1
ATOM 668 C CA . MET A 1 89 ? 2.699 2.327 -8.782 1.00 98.38 89 MET A CA 1
ATOM 669 C C . MET A 1 89 ? 2.284 3.715 -8.281 1.00 98.38 89 MET A C 1
ATOM 671 O O . MET A 1 89 ? 1.714 3.823 -7.196 1.00 98.38 89 MET A O 1
ATOM 675 N N . ILE A 1 90 ? 2.488 4.787 -9.059 1.00 98.50 90 ILE A N 1
ATOM 676 C CA . ILE A 1 90 ? 1.982 6.122 -8.690 1.00 98.50 90 ILE A CA 1
ATOM 677 C C . ILE A 1 90 ? 0.457 6.093 -8.533 1.00 98.50 90 ILE A C 1
ATOM 679 O O . ILE A 1 90 ? -0.073 6.669 -7.580 1.00 98.50 90 ILE A O 1
ATOM 683 N N . MET A 1 91 ? -0.263 5.433 -9.445 1.00 98.19 91 MET A N 1
ATOM 684 C CA . MET A 1 91 ? -1.718 5.292 -9.333 1.00 98.19 91 MET A CA 1
ATOM 685 C C . MET A 1 91 ? -2.121 4.453 -8.115 1.00 98.19 91 MET A C 1
ATOM 687 O O . MET A 1 91 ? -3.060 4.829 -7.413 1.00 98.19 91 MET A O 1
ATOM 691 N N . ALA A 1 92 ? -1.392 3.369 -7.831 1.00 98.38 92 ALA A N 1
ATOM 692 C CA . ALA A 1 92 ? -1.633 2.500 -6.680 1.00 98.38 92 ALA A CA 1
ATOM 693 C C . ALA A 1 92 ? -1.475 3.264 -5.366 1.00 98.38 92 ALA A C 1
ATOM 695 O O . ALA A 1 92 ? -2.373 3.248 -4.528 1.00 98.38 92 ALA A O 1
ATOM 696 N N . LEU A 1 93 ? -0.376 4.006 -5.218 1.00 98.50 93 LEU A N 1
ATOM 697 C CA . LEU A 1 93 ? -0.110 4.817 -4.033 1.00 98.50 93 LEU A CA 1
ATOM 698 C C . LEU A 1 93 ? -1.147 5.928 -3.856 1.00 98.50 93 LEU A C 1
ATOM 700 O O . LEU A 1 93 ? -1.616 6.138 -2.743 1.00 98.50 93 LEU A O 1
ATOM 704 N N . LYS A 1 94 ? -1.561 6.603 -4.936 1.00 98.50 94 LYS A N 1
ATOM 705 C CA . LYS A 1 94 ? -2.634 7.610 -4.870 1.00 98.50 94 LYS A CA 1
ATOM 706 C C . LYS A 1 94 ? -3.958 7.012 -4.406 1.00 98.50 94 LYS A C 1
ATOM 708 O O . LYS A 1 94 ? -4.625 7.619 -3.577 1.00 98.50 94 LYS A O 1
ATOM 713 N N . PHE A 1 95 ? -4.325 5.839 -4.919 1.00 98.06 95 PHE A N 1
ATOM 714 C CA . PHE A 1 95 ? -5.532 5.141 -4.483 1.00 98.06 95 PHE A CA 1
ATOM 715 C C . PHE A 1 95 ? -5.448 4.735 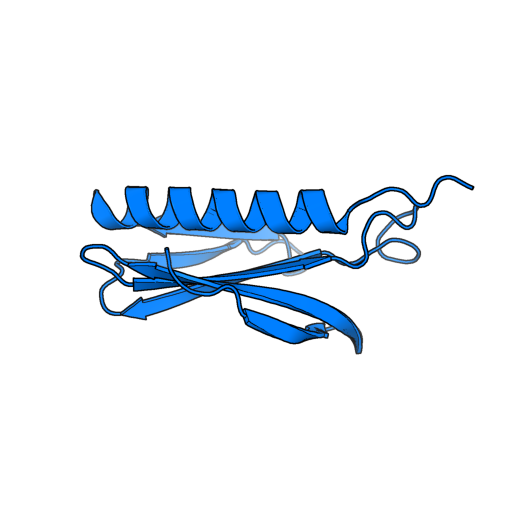-3.006 1.00 98.06 95 PHE A C 1
ATOM 717 O O . PHE A 1 95 ? -6.387 4.980 -2.256 1.00 98.06 95 PHE A O 1
ATOM 724 N N . ILE A 1 96 ? -4.311 4.182 -2.570 1.00 98.56 96 ILE A N 1
ATOM 725 C CA . ILE A 1 96 ? -4.078 3.831 -1.163 1.00 98.56 96 ILE A CA 1
ATOM 726 C C . ILE A 1 96 ? -4.232 5.067 -0.273 1.00 98.56 96 ILE A C 1
ATOM 728 O O . ILE A 1 96 ? -4.970 5.015 0.705 1.00 98.56 96 ILE A O 1
ATOM 732 N N . VAL A 1 97 ? -3.577 6.181 -0.619 1.00 98.19 97 VAL A N 1
ATOM 733 C CA . VAL A 1 97 ? -3.687 7.441 0.132 1.00 98.19 97 VAL A CA 1
ATOM 734 C C . VAL A 1 97 ? -5.137 7.906 0.200 1.00 98.19 97 VAL A C 1
ATOM 736 O O . VAL A 1 97 ? -5.615 8.178 1.294 1.00 98.19 97 VAL A O 1
ATOM 739 N N . GLN A 1 98 ? -5.846 7.920 -0.931 1.00 97.19 98 GLN A N 1
ATOM 740 C CA . GLN A 1 98 ? -7.252 8.315 -0.981 1.00 97.19 98 GLN A CA 1
ATOM 741 C C . GLN A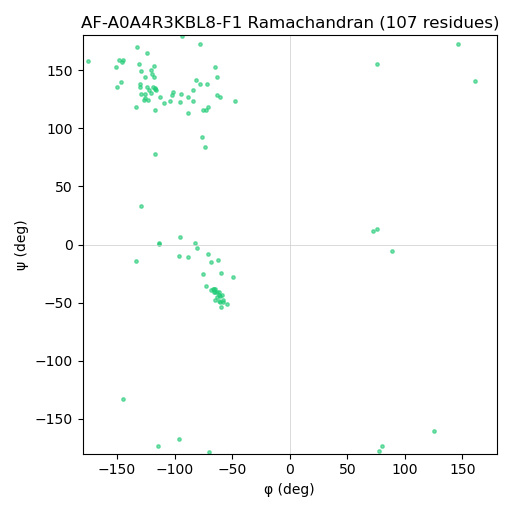 1 98 ? -8.107 7.493 -0.005 1.00 97.19 98 GLN A C 1
ATOM 743 O O . GLN A 1 98 ? -8.825 8.071 0.805 1.00 97.19 98 GLN A O 1
ATOM 748 N N . VAL A 1 99 ? -8.004 6.161 -0.046 1.00 97.06 99 VAL A N 1
ATOM 749 C CA . VAL A 1 99 ? -8.766 5.276 0.850 1.00 97.06 99 VAL A CA 1
ATOM 750 C C . VAL A 1 99 ? -8.428 5.553 2.313 1.00 97.06 99 VAL A C 1
ATOM 752 O O . VAL A 1 99 ? -9.319 5.639 3.153 1.00 97.06 99 VAL A O 1
ATOM 755 N N . LEU A 1 100 ? -7.142 5.704 2.638 1.00 96.88 100 LEU A N 1
ATOM 756 C CA . LEU A 1 100 ? -6.730 5.963 4.013 1.00 96.88 100 LEU A CA 1
ATOM 757 C C . LEU A 1 100 ? -7.225 7.324 4.509 1.00 96.88 100 LEU A C 1
ATOM 759 O O . LEU A 1 100 ? -7.689 7.404 5.639 1.00 96.88 100 LEU A O 1
ATOM 763 N N . GLU A 1 101 ? -7.178 8.373 3.690 1.00 95.50 101 GLU A N 1
ATOM 764 C CA . GLU A 1 101 ? -7.698 9.694 4.053 1.00 95.50 101 GLU A CA 1
ATOM 765 C C . GLU A 1 101 ? -9.219 9.667 4.251 1.00 95.50 101 GLU A C 1
ATOM 767 O O . GLU A 1 101 ? -9.707 10.141 5.278 1.00 95.50 101 GLU A O 1
ATOM 772 N N . GLU A 1 102 ? -9.962 9.067 3.318 1.00 94.44 102 GLU A N 1
ATOM 773 C CA . GLU A 1 102 ? -11.427 8.987 3.361 1.00 94.44 102 GLU A CA 1
ATOM 774 C C . GLU A 1 102 ? -11.941 8.224 4.591 1.00 94.44 102 GLU A C 1
ATOM 776 O O . GLU A 1 102 ? -12.894 8.681 5.235 1.00 94.44 102 GLU A O 1
ATOM 781 N N . GLU A 1 103 ? -11.274 7.124 4.954 1.00 93.88 103 GLU A N 1
ATOM 782 C CA . GLU A 1 103 ? -11.651 6.257 6.077 1.00 93.88 103 GLU A CA 1
ATOM 783 C C . GLU A 1 103 ? -11.037 6.701 7.419 1.00 93.88 103 GLU A C 1
ATOM 785 O O . GLU A 1 103 ? -11.434 6.214 8.4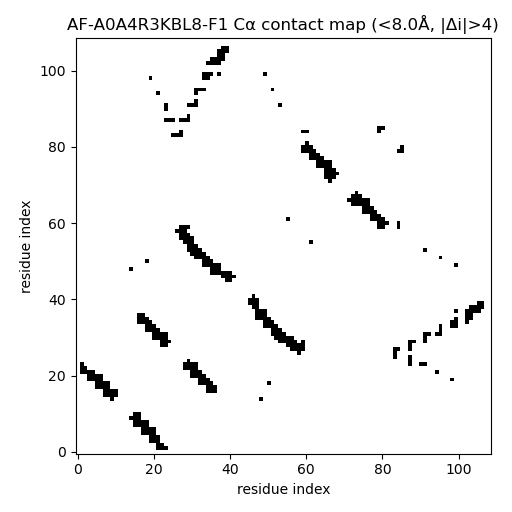77 1.00 93.88 103 GLU A O 1
ATOM 790 N N . SER A 1 104 ? -10.081 7.638 7.415 1.00 90.44 104 SER A N 1
ATOM 791 C CA . SER A 1 104 ? -9.407 8.115 8.635 1.00 90.44 104 SER A CA 1
ATOM 792 C C . SER A 1 104 ? -10.150 9.182 9.435 1.00 90.44 104 SER A C 1
ATOM 794 O O . SER A 1 104 ? -9.618 9.626 10.451 1.00 90.44 104 SER A O 1
ATOM 796 N N . LYS A 1 105 ? -11.353 9.599 9.014 1.00 76.50 105 LYS A N 1
ATOM 797 C CA . LYS A 1 105 ? -12.080 10.732 9.615 1.00 76.50 105 LYS A CA 1
ATOM 798 C C . LYS A 1 105 ? -12.110 10.635 11.141 1.00 76.50 105 LYS A C 1
ATOM 800 O O . LYS A 1 105 ? -12.576 9.649 11.705 1.00 76.50 105 LYS A O 1
ATOM 805 N N . GLU A 1 106 ? -11.608 11.682 11.790 1.00 60.03 106 GLU A N 1
ATOM 806 C CA . GLU A 1 106 ? -11.617 11.804 13.243 1.00 60.03 106 GLU A CA 1
ATOM 807 C C . GLU A 1 106 ? -13.066 11.785 13.737 1.00 60.03 10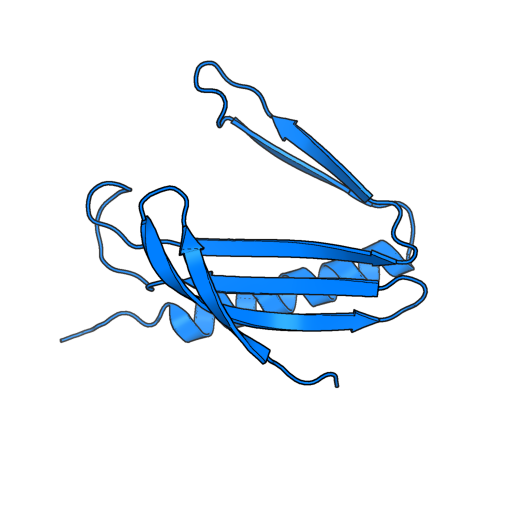6 GLU A C 1
ATOM 809 O O . GLU A 1 106 ? -13.908 12.555 13.265 1.00 60.03 106 GLU A O 1
ATOM 814 N N . VAL A 1 107 ? -13.360 10.901 14.690 1.00 51.41 107 VAL A N 1
ATOM 815 C CA . VAL A 1 107 ? -14.611 10.962 15.444 1.00 51.41 107 VAL A CA 1
ATOM 816 C C . VAL A 1 107 ? -14.477 12.142 16.407 1.00 51.41 107 VAL A C 1
ATOM 818 O O . VAL A 1 107 ? -14.030 11.987 17.539 1.00 51.41 107 VAL A O 1
ATOM 821 N N . TYR A 1 108 ? -14.768 13.349 15.924 1.00 44.88 108 TYR A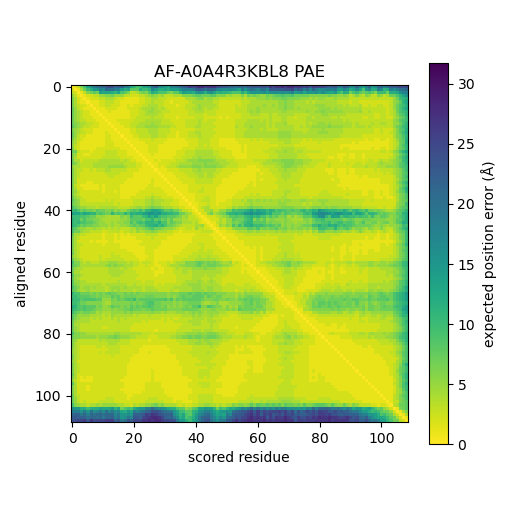 N 1
ATOM 822 C CA . TYR A 1 108 ? -15.044 14.478 16.804 1.00 44.88 108 TYR A CA 1
ATOM 823 C C . TYR A 1 108 ? -16.452 14.283 17.377 1.00 44.88 108 TYR A C 1
ATOM 825 O O . TYR A 1 108 ? -17.418 14.267 16.610 1.00 44.88 108 TYR A O 1
ATOM 833 N N . ASP A 1 109 ? -16.540 14.102 18.697 1.00 43.53 109 ASP A N 1
ATOM 834 C CA . ASP A 1 109 ? -17.769 14.328 19.477 1.00 43.53 109 ASP A CA 1
ATOM 835 C C . ASP A 1 109 ? -18.143 15.823 19.477 1.00 43.53 109 ASP A C 1
ATOM 837 O O . ASP A 1 109 ? -17.221 16.670 19.604 1.00 43.53 109 ASP A O 1
#

Radius of gyration: 15.39 Å; Cα contacts (8 Å, |Δi|>4): 204; chains: 1; bounding box: 34×25×42 Å